Protein AF-A0A1X0DUT4-F1 (afdb_monome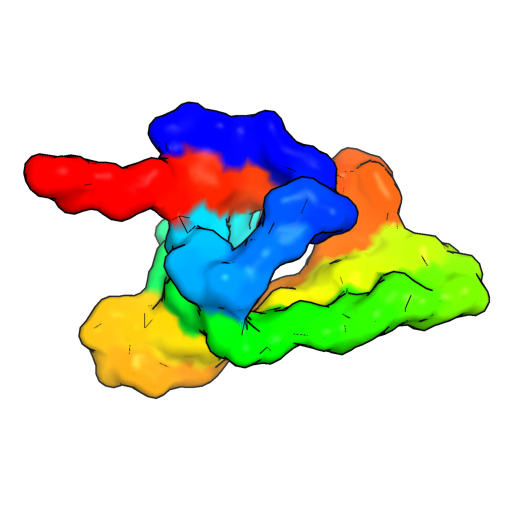r)

Organism: Mycobacterium heidelbergense (NCBI:txid53376)

Structure (mmCIF, N/CA/C/O backbone):
data_AF-A0A1X0DUT4-F1
#
_entry.id   AF-A0A1X0DUT4-F1
#
loop_
_atom_site.group_PDB
_atom_site.id
_atom_site.type_symbol
_atom_site.label_atom_id
_atom_site.label_alt_id
_atom_site.label_comp_id
_atom_site.label_asym_id
_atom_site.label_entity_id
_atom_site.label_seq_id
_atom_site.pdbx_PDB_ins_code
_atom_site.Cartn_x
_atom_site.Cartn_y
_atom_site.Cartn_z
_atom_site.occupancy
_atom_site.B_iso_or_equiv
_atom_site.auth_seq_id
_atom_site.auth_comp_id
_atom_site.auth_asym_id
_atom_site.auth_atom_id
_atom_site.pdbx_PDB_model_num
ATOM 1 N N . MET A 1 1 ? -6.676 0.704 -12.772 1.00 78.31 1 MET A N 1
ATOM 2 C CA . MET A 1 1 ? -6.433 1.016 -11.346 1.00 78.31 1 MET A CA 1
ATOM 3 C C . MET A 1 1 ? -7.746 0.827 -10.610 1.00 78.31 1 MET A C 1
ATOM 5 O O . MET A 1 1 ? -8.766 1.205 -11.169 1.00 78.31 1 MET A O 1
ATOM 9 N N . GLN A 1 2 ? -7.729 0.223 -9.424 1.00 88.00 2 GLN A N 1
ATOM 10 C CA . GLN A 1 2 ? -8.913 0.013 -8.587 1.00 88.00 2 GLN A CA 1
ATOM 11 C C . GLN A 1 2 ? -8.623 0.512 -7.171 1.00 88.00 2 GLN A C 1
ATOM 13 O O . GLN A 1 2 ? -7.544 0.238 -6.648 1.00 88.00 2 GLN A O 1
ATOM 18 N N . GLU A 1 3 ? -9.566 1.219 -6.557 1.00 90.19 3 GLU A N 1
ATOM 19 C CA . GLU A 1 3 ? -9.517 1.532 -5.127 1.00 90.19 3 GLU A CA 1
ATOM 20 C C . GLU A 1 3 ? -10.085 0.349 -4.347 1.00 90.19 3 GLU A C 1
ATOM 22 O O . GLU A 1 3 ? -11.186 -0.121 -4.632 1.00 90.19 3 GLU A O 1
ATOM 27 N N . ILE A 1 4 ? -9.293 -0.182 -3.421 1.00 90.69 4 ILE A N 1
ATOM 28 C CA . ILE A 1 4 ? -9.635 -1.364 -2.632 1.00 90.69 4 ILE A CA 1
ATOM 29 C C . ILE A 1 4 ? -9.309 -1.138 -1.161 1.00 90.69 4 ILE A C 1
ATOM 31 O O . ILE A 1 4 ? -8.484 -0.291 -0.809 1.00 90.69 4 ILE A O 1
ATOM 35 N N . HIS A 1 5 ? -9.946 -1.927 -0.304 1.00 91.19 5 HIS A N 1
ATOM 36 C CA . HIS A 1 5 ? -9.660 -1.918 1.120 1.00 91.19 5 HIS A CA 1
ATOM 37 C C . HIS A 1 5 ? -8.269 -2.535 1.398 1.00 91.19 5 HIS A C 1
ATOM 39 O O . HIS A 1 5 ? -7.913 -3.527 0.747 1.00 91.19 5 HIS A O 1
ATOM 45 N N . PRO A 1 6 ? -7.483 -2.030 2.374 1.00 90.25 6 PRO A N 1
ATOM 46 C CA . PRO A 1 6 ? -6.154 -2.554 2.701 1.00 90.25 6 PRO A CA 1
ATOM 47 C C . PRO A 1 6 ? -6.112 -4.072 2.941 1.00 90.25 6 PRO A C 1
ATOM 49 O O . PRO A 1 6 ? -5.156 -4.739 2.549 1.00 90.25 6 PRO A O 1
ATOM 52 N N . SER A 1 7 ? -7.171 -4.662 3.507 1.00 90.19 7 SER A N 1
ATOM 53 C CA . SER A 1 7 ? -7.252 -6.117 3.735 1.00 90.19 7 SER A CA 1
ATOM 54 C C . SER A 1 7 ? -7.242 -6.965 2.452 1.00 90.19 7 SER A C 1
ATOM 56 O O . SER A 1 7 ? -6.995 -8.175 2.503 1.00 90.19 7 SER A O 1
ATOM 58 N N . GLN A 1 8 ? -7.504 -6.357 1.293 1.00 91.38 8 GLN A N 1
ATOM 59 C CA . GLN A 1 8 ? -7.545 -7.025 -0.009 1.00 91.38 8 GLN A CA 1
ATOM 60 C C . GLN A 1 8 ? -6.184 -7.034 -0.721 1.00 91.38 8 GLN A C 1
ATOM 62 O O . GLN A 1 8 ? -6.037 -7.732 -1.723 1.00 91.38 8 GLN A O 1
ATOM 67 N N . ILE A 1 9 ? -5.195 -6.301 -0.201 1.00 90.00 9 ILE A N 1
ATOM 68 C CA . ILE A 1 9 ? -3.842 -6.214 -0.759 1.00 90.00 9 ILE A CA 1
ATOM 69 C C . ILE A 1 9 ? -3.083 -7.526 -0.522 1.00 90.00 9 ILE A C 1
ATOM 71 O O . ILE A 1 9 ? -3.245 -8.185 0.514 1.00 90.00 9 ILE A O 1
ATOM 75 N N . ARG A 1 10 ? -2.258 -7.927 -1.491 1.00 92.12 10 ARG A N 1
ATOM 76 C CA . ARG A 1 10 ? -1.420 -9.134 -1.446 1.00 92.12 10 ARG A CA 1
ATOM 77 C C . ARG A 1 10 ? 0.034 -8.810 -1.791 1.00 92.12 10 ARG A C 1
ATOM 79 O O . ARG A 1 10 ? 0.334 -7.799 -2.419 1.00 92.12 10 ARG A O 1
ATOM 86 N N . VAL A 1 11 ? 0.953 -9.685 -1.377 1.00 92.31 11 VAL A N 1
ATOM 87 C CA . VAL A 1 11 ? 2.353 -9.617 -1.826 1.00 92.31 11 VAL A CA 1
ATOM 88 C C . VAL A 1 11 ? 2.386 -9.769 -3.349 1.00 92.31 11 VAL A C 1
ATOM 90 O O . VAL A 1 11 ? 1.714 -10.638 -3.899 1.00 92.31 11 VAL A O 1
ATOM 93 N N . GLY A 1 12 ? 3.153 -8.910 -4.016 1.00 91.38 12 GLY A N 1
ATOM 94 C CA . GLY A 1 12 ? 3.222 -8.802 -5.472 1.00 91.38 12 GLY A CA 1
ATOM 95 C C . GLY A 1 12 ? 2.276 -7.761 -6.078 1.00 91.38 12 GLY A C 1
ATOM 96 O O . GLY A 1 12 ? 2.487 -7.380 -7.229 1.00 91.38 12 GLY A O 1
ATOM 97 N N . ASP A 1 13 ? 1.287 -7.253 -5.331 1.00 92.19 13 ASP A N 1
ATOM 98 C CA . ASP A 1 13 ? 0.453 -6.150 -5.814 1.00 92.19 13 ASP A CA 1
ATOM 99 C C . ASP A 1 13 ? 1.292 -4.879 -5.984 1.00 92.19 13 ASP A C 1
A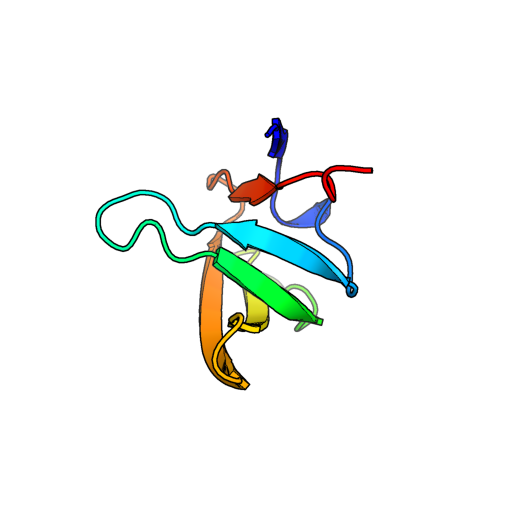TOM 101 O O . ASP A 1 13 ? 2.123 -4.541 -5.138 1.00 92.19 13 ASP A O 1
ATOM 105 N N . VAL A 1 14 ? 1.031 -4.136 -7.060 1.00 92.69 14 VAL A N 1
ATOM 106 C CA . VAL A 1 14 ? 1.532 -2.768 -7.215 1.00 92.69 14 VAL A CA 1
ATOM 107 C C . VAL A 1 14 ? 0.495 -1.824 -6.633 1.00 92.69 14 VAL A C 1
ATOM 109 O O . VAL A 1 14 ? -0.643 -1.773 -7.108 1.00 92.69 14 VAL A O 1
ATOM 112 N N . ILE A 1 15 ? 0.878 -1.072 -5.607 1.00 91.50 15 ILE A N 1
ATOM 113 C CA . ILE A 1 15 ? -0.028 -0.180 -4.884 1.00 91.50 15 ILE A CA 1
ATOM 114 C C . ILE A 1 15 ? 0.495 1.248 -4.917 1.00 91.50 15 ILE A C 1
ATOM 116 O O . ILE A 1 15 ? 1.698 1.467 -5.045 1.00 91.50 15 ILE A O 1
ATOM 120 N N . GLY A 1 16 ? -0.417 2.213 -4.828 1.00 87.31 16 GLY A N 1
ATOM 121 C CA . GLY A 1 16 ? -0.088 3.623 -4.687 1.00 87.31 16 GLY A CA 1
ATOM 122 C C . GLY A 1 16 ? -0.671 4.213 -3.417 1.00 87.31 16 GLY A C 1
ATOM 123 O O . GLY A 1 16 ? -1.836 3.959 -3.093 1.00 87.31 16 GLY A O 1
ATOM 124 N N . ALA A 1 17 ? 0.130 5.025 -2.730 1.00 68.75 17 ALA A N 1
ATOM 125 C CA . ALA A 1 17 ? -0.392 5.907 -1.698 1.00 68.75 17 ALA A CA 1
ATOM 126 C C . ALA A 1 17 ? -1.217 7.033 -2.357 1.00 68.75 17 ALA A C 1
ATOM 128 O O . ALA A 1 17 ? -0.860 7.487 -3.450 1.00 68.75 17 ALA A O 1
ATOM 129 N N . PRO A 1 18 ? -2.328 7.478 -1.742 1.00 64.12 18 PRO A N 1
ATOM 130 C CA . PRO A 1 18 ? -3.051 8.650 -2.223 1.00 64.12 18 PRO A CA 1
ATOM 131 C C . PRO A 1 18 ? -2.143 9.903 -2.222 1.00 64.12 18 PRO A C 1
ATOM 133 O O . PRO A 1 18 ? -1.111 9.913 -1.545 1.00 64.12 18 PRO A O 1
ATOM 136 N N . PRO A 1 19 ? -2.497 10.957 -2.983 1.00 56.84 19 PRO A N 1
ATOM 137 C CA . PRO A 1 19 ? -1.706 12.184 -3.096 1.00 56.84 19 PRO A CA 1
ATOM 138 C C . PRO A 1 19 ? -1.299 12.754 -1.727 1.00 56.84 19 PRO A C 1
ATOM 140 O O . PRO A 1 19 ? -2.085 12.663 -0.780 1.00 56.84 19 PRO A O 1
ATOM 143 N N . PRO A 1 20 ? -0.104 13.367 -1.605 1.00 55.19 20 PRO A N 1
ATOM 144 C CA . PRO A 1 20 ? 0.658 14.015 -2.682 1.00 55.19 20 PRO A CA 1
ATOM 145 C C . PRO A 1 20 ? 1.809 13.203 -3.295 1.00 55.19 20 PRO A C 1
ATOM 147 O O . PRO A 1 20 ? 2.450 13.691 -4.218 1.00 55.19 20 PRO A O 1
ATOM 150 N N . THR A 1 21 ? 2.118 12.004 -2.803 1.00 61.31 21 THR A N 1
ATOM 151 C CA . THR A 1 21 ? 3.338 11.300 -3.235 1.00 61.31 21 THR A CA 1
ATOM 152 C C . THR A 1 21 ? 3.174 10.515 -4.535 1.00 61.31 21 THR A C 1
ATOM 154 O O . THR A 1 21 ? 4.185 10.217 -5.160 1.00 61.31 21 THR A O 1
ATOM 157 N N . ASP A 1 22 ? 1.936 10.181 -4.938 1.00 68.00 22 ASP A N 1
ATOM 158 C CA . ASP A 1 22 ? 1.579 9.385 -6.138 1.00 68.00 22 ASP A CA 1
ATOM 159 C C . ASP A 1 22 ? 2.476 8.142 -6.352 1.00 68.00 22 ASP A C 1
ATOM 161 O O . ASP A 1 22 ? 2.652 7.618 -7.457 1.00 68.00 22 ASP A O 1
ATOM 165 N N . LEU A 1 23 ? 3.066 7.663 -5.254 1.00 79.19 23 LEU A N 1
ATOM 166 C CA . LEU A 1 23 ? 4.215 6.780 -5.277 1.00 79.19 23 LEU A CA 1
ATOM 167 C C . LEU A 1 23 ? 3.725 5.354 -5.431 1.00 79.19 23 LEU A C 1
ATOM 169 O O . LEU A 1 23 ? 2.930 4.882 -4.617 1.00 79.19 23 LEU A O 1
ATOM 173 N N . ARG A 1 24 ? 4.206 4.675 -6.474 1.00 89.69 24 ARG A N 1
ATOM 174 C CA . ARG A 1 24 ? 3.849 3.290 -6.778 1.00 89.69 24 ARG A CA 1
ATOM 175 C C . ARG A 1 24 ? 4.972 2.358 -6.375 1.00 89.69 24 ARG A C 1
ATOM 177 O O . ARG A 1 24 ? 6.106 2.533 -6.811 1.00 89.69 24 ARG A O 1
ATOM 184 N N . TYR A 1 25 ? 4.643 1.325 -5.616 1.00 91.94 25 TYR A N 1
ATOM 185 C CA . TYR A 1 25 ? 5.605 0.293 -5.260 1.00 91.94 25 TYR A CA 1
ATOM 186 C C . TYR A 1 25 ? 4.967 -1.091 -5.259 1.00 91.94 25 TYR A C 1
ATOM 188 O O . TYR A 1 25 ? 3.761 -1.251 -5.068 1.00 91.94 25 TYR A O 1
ATOM 196 N N . THR 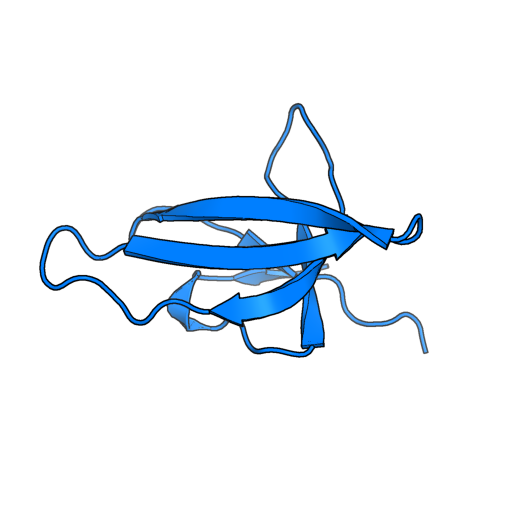A 1 26 ? 5.801 -2.102 -5.490 1.00 94.31 26 THR A N 1
ATOM 197 C CA . THR A 1 26 ? 5.402 -3.509 -5.410 1.00 94.31 26 THR A CA 1
ATOM 198 C C . THR A 1 26 ? 5.482 -3.965 -3.962 1.00 94.31 26 THR A C 1
ATOM 200 O O . THR A 1 26 ? 6.548 -3.877 -3.350 1.00 94.31 26 THR A O 1
ATOM 203 N N . VAL A 1 27 ? 4.379 -4.468 -3.414 1.00 92.75 27 VAL A N 1
ATOM 204 C CA . VAL A 1 27 ? 4.312 -4.991 -2.046 1.00 92.75 27 VAL A CA 1
ATOM 205 C C . VAL A 1 27 ? 5.164 -6.252 -1.942 1.00 92.75 27 VAL A C 1
ATOM 207 O O . VAL A 1 27 ? 4.936 -7.232 -2.647 1.00 92.75 27 VAL A O 1
ATOM 210 N N . LYS A 1 28 ? 6.139 -6.246 -1.037 1.00 94.12 28 LYS A N 1
ATOM 211 C CA . LYS A 1 28 ? 7.015 -7.387 -0.736 1.00 94.12 28 LYS A CA 1
ATOM 212 C C . LYS A 1 28 ? 6.663 -8.057 0.585 1.00 94.12 28 LYS A C 1
ATOM 214 O O . LYS A 1 28 ? 6.857 -9.259 0.728 1.00 94.12 28 LYS A O 1
ATOM 219 N N . LEU A 1 29 ? 6.143 -7.289 1.537 1.00 93.69 29 LEU A N 1
ATOM 220 C CA . LEU A 1 29 ? 5.771 -7.777 2.857 1.00 93.69 29 LEU A CA 1
ATOM 221 C C . LEU A 1 29 ? 4.533 -7.034 3.359 1.00 93.69 29 LEU A C 1
ATOM 223 O O . LEU A 1 29 ? 4.373 -5.835 3.131 1.00 93.69 29 LEU A O 1
ATOM 227 N N . ILE A 1 30 ? 3.678 -7.761 4.071 1.00 90.75 30 ILE A N 1
ATOM 228 C CA . ILE A 1 30 ? 2.498 -7.229 4.748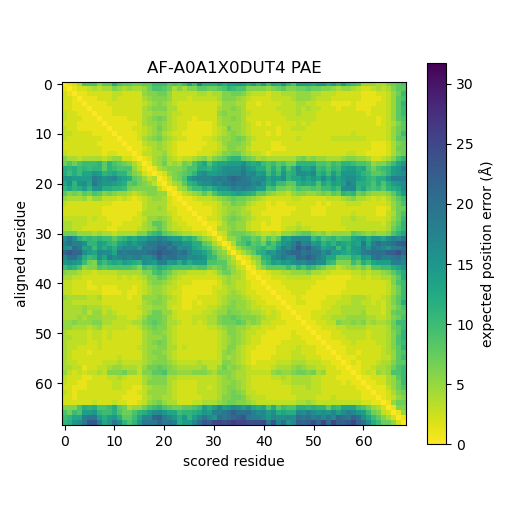 1.00 90.75 30 ILE A CA 1
ATOM 229 C C . ILE A 1 30 ? 2.643 -7.590 6.220 1.00 90.75 30 ILE A C 1
ATOM 231 O O . ILE A 1 30 ? 2.720 -8.774 6.550 1.00 90.75 30 ILE A O 1
ATOM 235 N N . SER A 1 31 ? 2.682 -6.602 7.112 1.00 84.88 31 SER A N 1
ATOM 236 C CA . SER A 1 31 ?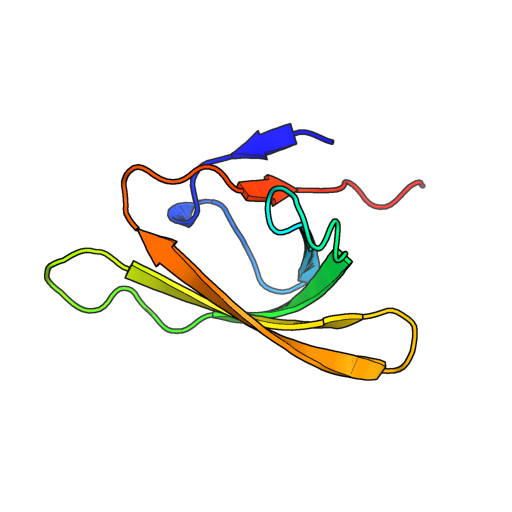 2.518 -6.908 8.532 1.00 84.88 31 SER A CA 1
ATOM 237 C C . SER A 1 31 ? 1.053 -7.256 8.789 1.00 84.88 31 SER A C 1
ATOM 239 O O . SER A 1 31 ? 0.163 -6.511 8.368 1.00 84.88 31 SER A O 1
ATOM 241 N N . GLY A 1 32 ? 0.800 -8.362 9.493 1.00 67.56 32 GLY A N 1
ATOM 242 C CA . GLY A 1 32 ? -0.552 -8.743 9.902 1.00 67.56 32 GLY A CA 1
ATOM 243 C C . GLY A 1 32 ? -1.248 -7.630 10.701 1.00 67.56 32 GLY A C 1
ATOM 244 O O . GLY A 1 32 ? -0.563 -6.793 11.301 1.00 67.56 32 GLY A O 1
ATOM 245 N N . PRO A 1 33 ? -2.592 -7.593 10.702 1.00 61.81 33 PRO A N 1
ATOM 246 C CA . PRO A 1 33 ? -3.333 -6.556 11.401 1.00 61.81 33 PRO A CA 1
ATOM 247 C C . PRO A 1 33 ? -2.985 -6.579 12.891 1.00 61.81 33 PRO A C 1
ATOM 249 O O . PRO A 1 33 ? -3.217 -7.579 13.570 1.00 61.81 33 PRO A O 1
ATOM 252 N N . GLN A 1 34 ? -2.434 -5.477 13.408 1.00 62.44 34 GLN A N 1
ATOM 253 C CA . GLN A 1 34 ? -2.352 -5.296 14.857 1.00 62.44 34 GLN A CA 1
ATOM 254 C C . GLN A 1 34 ? -3.784 -5.198 15.390 1.00 62.44 34 GLN A C 1
ATOM 256 O O . GLN A 1 34 ? -4.607 -4.448 14.857 1.00 62.44 34 GLN A O 1
ATOM 261 N N . THR A 1 35 ? -4.104 -6.008 16.398 1.00 61.38 35 THR A N 1
ATOM 262 C CA . THR A 1 35 ? -5.441 -6.070 16.988 1.00 61.38 35 THR A CA 1
ATOM 263 C C . THR A 1 35 ? -5.738 -4.762 17.717 1.00 61.38 35 THR A C 1
ATOM 265 O O . THR A 1 35 ? -5.343 -4.580 18.862 1.00 61.38 35 THR A O 1
ATOM 268 N N . SER A 1 36 ? -6.467 -3.887 17.022 1.00 64.56 36 SER A N 1
ATOM 269 C CA . SER A 1 36 ? -7.051 -2.618 17.468 1.00 64.56 36 SER A CA 1
ATOM 270 C C . SER A 1 36 ? -6.072 -1.458 17.759 1.00 64.56 36 SER A C 1
ATOM 272 O O . SER A 1 36 ? -5.308 -1.515 18.722 1.00 64.56 36 SER A O 1
ATOM 274 N N . PRO A 1 37 ? -6.132 -0.348 16.990 1.00 65.50 37 PRO A N 1
ATOM 275 C CA . PRO A 1 37 ? -6.943 -0.155 15.786 1.00 65.50 37 PRO A CA 1
ATOM 276 C C . PRO A 1 37 ? -6.404 -0.999 14.626 1.00 65.50 37 PRO A C 1
ATOM 278 O O . PRO A 1 37 ? -5.191 -1.113 14.455 1.00 65.50 37 PRO A O 1
ATOM 281 N N . GLN A 1 38 ? -7.303 -1.570 13.821 1.00 84.31 38 GLN A N 1
ATOM 282 C CA . GLN A 1 38 ? -6.919 -2.433 12.710 1.00 84.31 38 GLN A CA 1
ATOM 283 C C . GLN A 1 38 ? -6.128 -1.631 11.669 1.00 84.31 38 GLN A C 1
ATOM 285 O O . GLN A 1 38 ? -6.625 -0.668 11.076 1.00 84.31 38 GLN A O 1
ATOM 290 N N . ARG A 1 39 ? -4.845 -1.977 11.540 1.00 87.44 39 ARG A N 1
ATOM 291 C CA . ARG A 1 39 ? -3.883 -1.307 10.665 1.00 87.44 39 ARG A CA 1
ATOM 292 C C . ARG A 1 39 ? -3.128 -2.323 9.835 1.00 87.44 39 ARG A C 1
ATOM 294 O O . ARG A 1 39 ? -2.733 -3.368 10.347 1.00 87.44 39 ARG A O 1
ATOM 301 N N . TRP A 1 40 ? -2.861 -1.958 8.592 1.00 89.88 40 TRP A N 1
ATOM 302 C CA . TRP A 1 40 ? -2.018 -2.711 7.677 1.00 89.88 40 TRP A CA 1
ATOM 303 C C . TRP A 1 40 ? -0.789 -1.891 7.351 1.00 89.88 40 TRP A C 1
ATOM 305 O O . TRP A 1 40 ? -0.917 -0.768 6.865 1.00 89.88 40 TRP A O 1
A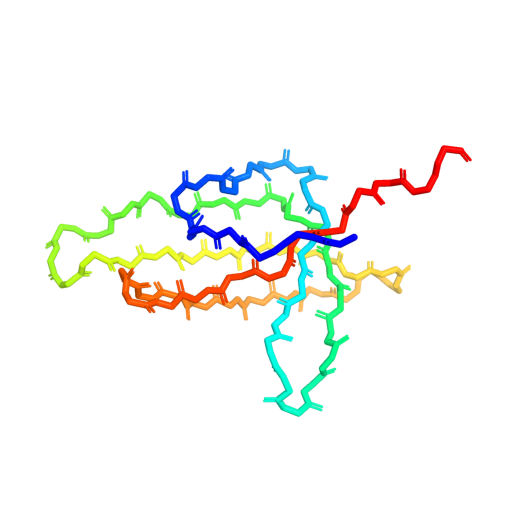TOM 315 N N . THR A 1 41 ? 0.386 -2.464 7.589 1.00 90.56 41 THR A N 1
ATOM 316 C CA . THR A 1 41 ? 1.643 -1.892 7.116 1.00 90.56 41 THR A CA 1
ATOM 317 C C . THR A 1 41 ? 2.126 -2.702 5.927 1.00 90.56 41 THR A C 1
ATOM 319 O O . THR A 1 41 ? 2.320 -3.919 6.019 1.00 90.56 41 THR A O 1
ATOM 322 N N . PHE A 1 42 ? 2.319 -2.017 4.808 1.00 91.94 42 PHE A N 1
ATOM 323 C CA . PHE A 1 42 ? 2.876 -2.579 3.590 1.00 91.94 42 PHE A CA 1
ATOM 324 C C . PHE A 1 42 ? 4.310 -2.105 3.433 1.00 91.94 42 PHE A C 1
ATOM 326 O O . PHE A 1 42 ? 4.600 -0.917 3.580 1.00 91.94 42 PHE A O 1
ATOM 333 N N . PHE A 1 43 ? 5.186 -3.043 3.102 1.00 92.56 43 PHE A N 1
ATOM 334 C CA . PHE A 1 43 ? 6.568 -2.772 2.743 1.00 92.56 43 PHE A CA 1
ATOM 335 C C . PHE A 1 43 ? 6.771 -3.211 1.307 1.00 92.56 43 PHE A C 1
ATOM 337 O O . PHE A 1 43 ? 6.333 -4.297 0.913 1.00 92.56 43 PHE A O 1
ATOM 344 N N . GLY A 1 44 ? 7.454 -2.396 0.522 1.00 93.50 44 GLY A N 1
ATOM 345 C CA . GLY A 1 44 ? 7.686 -2.700 -0.877 1.00 93.50 44 GLY A CA 1
ATOM 346 C C . GLY A 1 44 ? 8.871 -1.963 -1.455 1.00 93.50 44 GLY A C 1
ATOM 347 O O . GLY A 1 44 ? 9.600 -1.286 -0.737 1.00 93.50 44 GLY A O 1
ATOM 348 N N . SER A 1 45 ? 9.068 -2.117 -2.760 1.00 93.50 45 SER A N 1
ATOM 349 C CA . SER A 1 45 ? 10.015 -1.286 -3.498 1.00 93.50 45 SER A CA 1
ATOM 350 C C . SER A 1 45 ? 9.407 -0.755 -4.781 1.00 93.50 45 SER A C 1
ATOM 352 O O . SER A 1 45 ? 8.592 -1.436 -5.414 1.00 93.50 45 SER A O 1
ATOM 354 N N . ASP A 1 46 ? 9.795 0.454 -5.152 1.00 90.81 46 ASP A N 1
ATOM 355 C CA . ASP A 1 46 ? 9.434 1.037 -6.440 1.00 90.81 46 ASP A CA 1
ATOM 356 C C . ASP A 1 46 ? 10.284 0.455 -7.585 1.00 90.81 46 ASP A C 1
ATOM 358 O O . ASP A 1 46 ? 11.003 -0.538 -7.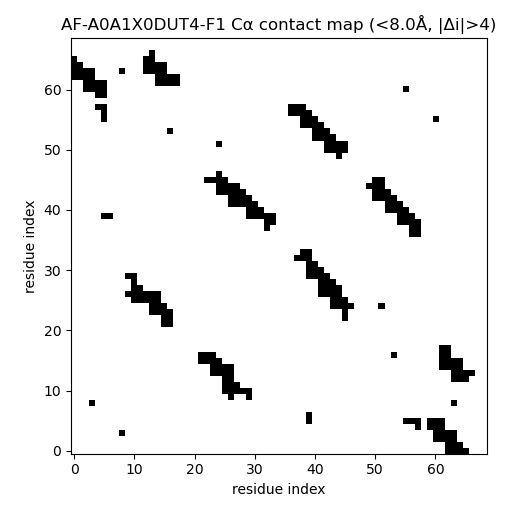417 1.00 90.81 46 ASP A O 1
ATOM 362 N N . ALA A 1 47 ? 10.150 1.053 -8.770 1.00 88.31 47 ALA A N 1
ATOM 363 C CA . ALA A 1 47 ? 10.870 0.649 -9.972 1.00 88.31 47 ALA A CA 1
ATOM 364 C C . ALA A 1 47 ? 12.382 0.930 -9.907 1.00 88.31 47 ALA A C 1
ATOM 366 O O . ALA A 1 47 ? 13.141 0.259 -10.601 1.00 88.31 47 ALA A O 1
ATOM 367 N N . GLU A 1 48 ? 12.821 1.873 -9.071 1.00 90.69 48 GLU A N 1
ATOM 368 C CA . GLU A 1 48 ? 14.238 2.193 -8.858 1.00 90.69 48 GLU A CA 1
ATOM 369 C C . GLU A 1 48 ? 14.864 1.310 -7.765 1.00 90.69 48 GLU A C 1
ATOM 371 O O . GLU A 1 48 ? 16.067 1.358 -7.515 1.00 90.69 48 GLU A O 1
ATOM 376 N N . GLY A 1 49 ? 14.056 0.458 -7.126 1.00 89.31 49 GLY A N 1
ATOM 377 C CA . GLY A 1 49 ? 14.485 -0.428 -6.051 1.00 89.31 49 GLY A CA 1
ATOM 378 C C . GLY A 1 49 ? 14.507 0.242 -4.677 1.00 89.31 49 GLY A C 1
ATOM 379 O O . GLY A 1 49 ? 14.908 -0.408 -3.706 1.00 89.31 49 GLY A O 1
ATOM 380 N N . LEU A 1 50 ? 14.040 1.490 -4.560 1.00 92.69 50 LEU A N 1
ATOM 381 C CA . LEU A 1 50 ? 13.945 2.188 -3.283 1.00 92.69 50 LEU A CA 1
ATOM 382 C C . LEU A 1 50 ? 12.846 1.555 -2.431 1.00 92.69 50 LEU A C 1
ATOM 384 O O . LEU A 1 50 ? 11.772 1.206 -2.923 1.00 92.69 50 LEU A O 1
ATOM 388 N N . GLN A 1 51 ? 13.135 1.379 -1.145 1.00 92.81 51 GLN A N 1
ATOM 389 C CA . GLN A 1 51 ? 12.205 0.764 -0.209 1.00 92.81 51 GLN A CA 1
ATOM 390 C C . GLN A 1 51 ? 11.180 1.774 0.297 1.00 92.81 51 GLN A C 1
ATOM 392 O O . GLN A 1 51 ? 11.528 2.877 0.711 1.00 92.81 51 GLN A O 1
ATOM 397 N N . HIS A 1 52 ? 9.924 1.342 0.336 1.00 91.06 52 HIS A N 1
ATOM 398 C CA . HIS A 1 52 ? 8.792 2.136 0.795 1.00 91.06 52 HIS A CA 1
ATOM 399 C C . HIS A 1 52 ? 8.039 1.414 1.894 1.00 91.06 52 HIS A C 1
ATOM 401 O O . HIS A 1 52 ? 7.927 0.187 1.896 1.00 91.06 52 HIS A O 1
ATOM 407 N N . THR A 1 53 ? 7.510 2.200 2.827 1.00 90.56 53 THR A N 1
ATOM 408 C CA . THR A 1 53 ? 6.628 1.733 3.895 1.00 90.56 53 THR A CA 1
ATOM 409 C C . THR A 1 53 ? 5.389 2.613 3.919 1.00 90.56 53 THR A C 1
ATOM 411 O O . THR A 1 53 ? 5.492 3.839 3.892 1.00 90.56 53 THR A O 1
ATOM 414 N N . SER A 1 54 ? 4.205 2.010 3.971 1.00 88.81 54 SER A N 1
ATOM 415 C CA . SER A 1 54 ? 2.955 2.749 4.166 1.00 88.81 54 SER A CA 1
ATOM 416 C C . SER A 1 54 ? 2.045 2.018 5.134 1.00 88.81 54 SER A C 1
ATOM 418 O O . SER A 1 54 ? 1.954 0.792 5.101 1.00 88.81 54 SER A O 1
ATOM 420 N N . THR A 1 55 ? 1.349 2.786 5.967 1.00 89.38 55 THR A N 1
ATOM 421 C CA . THR A 1 55 ? 0.429 2.263 6.975 1.00 89.38 55 THR A CA 1
ATOM 422 C C . THR A 1 55 ? -0.964 2.802 6.714 1.00 89.38 55 THR A C 1
ATOM 424 O O . THR A 1 55 ? -1.147 4.015 6.641 1.00 89.38 55 THR A O 1
ATOM 427 N N . PHE A 1 56 ? -1.934 1.900 6.629 1.00 88.06 56 PHE A N 1
ATOM 428 C CA . PHE A 1 56 ? -3.336 2.208 6.375 1.00 88.06 56 PHE A CA 1
ATOM 429 C C . PHE A 1 56 ? -4.210 1.695 7.516 1.00 88.06 56 PHE A C 1
ATOM 431 O O . PHE A 1 56 ? -3.899 0.683 8.148 1.00 88.06 56 PHE A O 1
ATOM 438 N N . LYS A 1 57 ? -5.298 2.405 7.788 1.00 89.62 57 LYS A N 1
ATOM 439 C CA . LYS A 1 57 ? -6.333 2.074 8.771 1.00 89.62 57 LYS A CA 1
ATOM 440 C C . LYS A 1 57 ? -7.535 1.443 8.063 1.00 89.62 57 LYS A C 1
ATOM 442 O O . LYS A 1 57 ? -7.661 1.544 6.851 1.00 89.62 57 LYS A O 1
ATOM 447 N N . GLU A 1 58 ? -8.449 0.864 8.835 1.00 87.19 58 GLU A N 1
ATOM 448 C CA . GLU A 1 58 ? -9.724 0.301 8.344 1.00 87.19 58 GLU A CA 1
ATOM 449 C C . GLU A 1 58 ? -10.512 1.229 7.401 1.00 87.19 58 GLU A C 1
ATOM 451 O O . GLU A 1 58 ? -11.094 0.788 6.422 1.00 87.19 58 GLU A O 1
ATOM 456 N N . GLY A 1 59 ? -10.542 2.535 7.678 1.00 87.44 59 GLY A N 1
ATOM 457 C CA . GLY A 1 59 ? -11.300 3.487 6.858 1.00 87.44 59 GLY A CA 1
ATOM 458 C C . GLY A 1 59 ? -10.588 3.946 5.584 1.00 87.44 59 GLY A C 1
ATOM 459 O O . GLY A 1 59 ? -11.175 4.704 4.814 1.00 87.44 59 GLY A O 1
ATOM 460 N N . ASP A 1 60 ? -9.331 3.548 5.378 1.00 88.88 60 ASP A N 1
ATOM 461 C CA . ASP A 1 60 ? -8.530 4.051 4.268 1.00 88.88 60 ASP A CA 1
ATOM 462 C C . ASP A 1 60 ? -8.779 3.240 2.990 1.00 88.88 60 ASP A C 1
ATOM 464 O O . ASP A 1 60 ? -9.102 2.052 3.018 1.00 88.88 60 ASP A O 1
ATOM 468 N N . LEU A 1 61 ? -8.567 3.884 1.843 1.00 89.06 61 LEU A N 1
ATOM 469 C CA . LEU A 1 61 ? -8.589 3.243 0.532 1.00 89.06 61 LEU A CA 1
ATOM 470 C C . LEU A 1 61 ? -7.187 3.233 -0.070 1.00 89.06 61 LEU A C 1
ATOM 472 O O . LEU A 1 61 ? -6.430 4.198 0.046 1.00 89.06 61 LEU A O 1
ATOM 476 N N . VAL A 1 62 ? -6.856 2.136 -0.750 1.00 88.19 62 VAL A N 1
ATOM 477 C CA . VAL A 1 62 ? -5.570 1.947 -1.424 1.00 88.19 62 VAL A CA 1
ATOM 478 C C . VAL A 1 62 ? -5.805 1.777 -2.917 1.00 88.19 62 VAL A C 1
ATOM 480 O O . VAL A 1 62 ? -6.651 0.988 -3.341 1.00 88.19 62 VAL A O 1
ATOM 483 N N . ARG A 1 63 ? -5.025 2.481 -3.740 1.00 90.69 63 ARG A N 1
ATOM 484 C CA . ARG A 1 63 ? -5.046 2.302 -5.195 1.00 90.69 63 ARG A CA 1
ATOM 485 C C . ARG A 1 63 ? -4.190 1.100 -5.568 1.00 90.69 63 ARG A C 1
ATOM 487 O O . ARG A 1 63 ? -2.971 1.156 -5.443 1.00 90.69 63 ARG A O 1
ATOM 494 N N . ARG A 1 64 ? -4.809 0.037 -6.078 1.00 91.25 64 ARG A N 1
ATOM 495 C CA . ARG A 1 64 ? -4.117 -1.103 -6.688 1.00 91.25 64 ARG A CA 1
ATOM 496 C C . ARG A 1 64 ? -4.040 -0.935 -8.201 1.00 91.25 64 ARG A C 1
ATOM 498 O O . ARG A 1 64 ? -5.042 -0.693 -8.886 1.00 91.25 64 ARG A O 1
ATOM 505 N N . TYR A 1 65 ? -2.840 -1.093 -8.736 1.00 87.94 65 TYR A N 1
ATOM 506 C CA . TYR A 1 65 ? -2.558 -1.064 -10.161 1.00 87.94 65 TYR A CA 1
ATOM 507 C C . TYR A 1 65 ? -2.444 -2.498 -10.669 1.00 87.94 65 TYR A C 1
ATOM 509 O O . TYR A 1 65 ? -1.667 -3.297 -10.156 1.00 87.94 65 TYR A O 1
ATOM 517 N N . VAL A 1 66 ? -3.248 -2.828 -11.677 1.00 77.00 66 VAL A N 1
ATOM 518 C CA . VAL A 1 66 ? -3.103 -4.093 -12.400 1.00 77.00 66 VAL A CA 1
ATOM 519 C C . VAL A 1 66 ? -1.853 -3.960 -13.260 1.00 77.00 66 VAL A C 1
ATOM 521 O O . VAL A 1 66 ? -1.663 -2.910 -13.880 1.00 77.00 66 VAL A O 1
ATOM 524 N N . LYS A 1 67 ? -1.000 -4.988 -13.287 1.00 59.03 67 LYS A N 1
ATOM 525 C CA . LYS A 1 67 ? 0.121 -5.042 -14.230 1.00 59.03 67 LYS A CA 1
ATOM 526 C C . LYS A 1 67 ? -0.464 -4.822 -15.630 1.00 59.03 67 LYS A C 1
ATOM 528 O O . LYS A 1 67 ? -1.363 -5.567 -16.024 1.00 59.03 67 LYS A O 1
ATO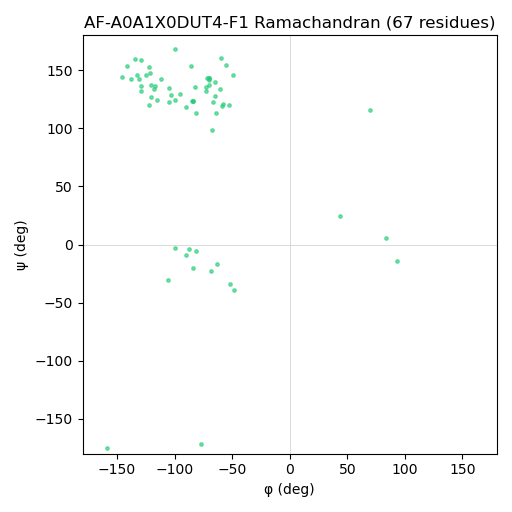M 533 N N . ALA A 1 68 ? -0.030 -3.774 -16.333 1.00 51.09 68 ALA A N 1
ATOM 534 C CA . ALA A 1 68 ? -0.341 -3.666 -17.753 1.00 51.09 68 ALA A CA 1
ATOM 535 C C . ALA A 1 68 ? 0.240 -4.930 -18.399 1.00 51.09 68 ALA A C 1
ATOM 537 O O . ALA A 1 68 ? 1.404 -5.254 -18.153 1.00 51.09 68 ALA A O 1
ATOM 538 N N . SER A 1 69 ? -0.630 -5.709 -19.039 1.00 44.09 69 SER A N 1
ATOM 539 C CA . SER A 1 69 ? -0.263 -6.974 -19.681 1.00 44.09 69 SER A CA 1
ATOM 540 C C . SER A 1 69 ? 0.633 -6.710 -20.879 1.00 44.09 69 SER A C 1
ATOM 542 O O . SER A 1 69 ? 0.407 -5.667 -21.533 1.00 44.09 69 SER A O 1
#

Secondary structure (DSSP, 8-state):
-EEE-GGG--TT-EEEPPTTS--EEEEEEEEEEETTTTEEEEEEE-TT--EEEEEEETT--EEEEPPP-

Nearest PDB structures (foldseek):
  8ove-assembly1_A1  TM=6.817E-01  e=1.297E+00  Trypanosoma brucei brucei
  9axv-assembly1_AH  TM=7.070E-01  e=1.616E+00  Schizosaccharomyces pombe
  5oql-assembly1_m  TM=6.440E-01  e=1.161E+00  Thermochaetoides thermophila DSM 1495
  8su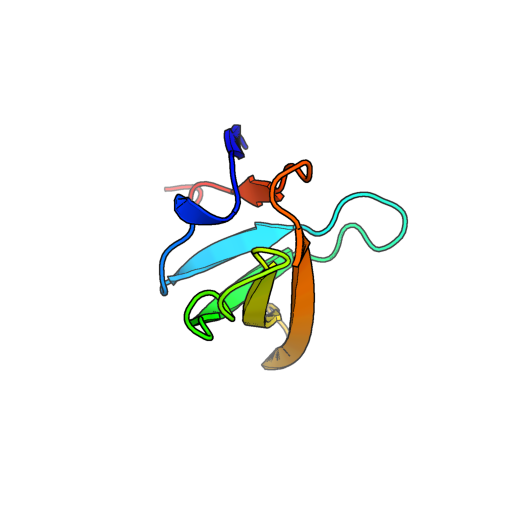c-assembly1_A  TM=5.617E-01  e=9.844E-01  Caenorhabditis elegans
  6rxu-assembly1_Cb  TM=5.641E-01  e=1.297E+00  Thermochaetoides thermophila

pLDDT: mean 83.42, std 12.7, range [44.09, 94.31]

Radius of gyration: 11.38 Å; Cα contacts (8 Å, |Δi|>4): 142; chains: 1; bounding box: 26×24×37 Å

Foldseek 3Di:
DDKDFPVPDDQQWWWADDDDVRATWGFHDWDAFDDPQGKIWTWGAGPVRDIDIDMDGRPDIIDTDDPPD

Sequence (69 aa):
MQEIHPSQIRVGDVIGAPPPTDLRYTVKLISGPQTSPQRWTFFGSDAEGLQHTSTFKEGDLVRRYVKAS

Solvent-accessible surface area (backbone atoms only — not comparable to full-atom values): 4076 Å² total; per-residue (Å²): 115,46,79,41,53,65,89,74,66,52,73,69,41,34,35,30,53,70,81,92,69,68,46,57,28,35,27,70,43,70,51,74,65,48,86,74,77,52,32,40,39,40,31,25,30,34,95,87,64,51,77,45,77,51,76,42,46,79,90,42,73,34,39,36,44,69,79,84,126

Mean predicted aligned error: 5.58 Å